Protein AF-A6N1A5-F1 (afdb_monomer)

Sequence (44 aa):
CSSLKAQQGCFCQYAK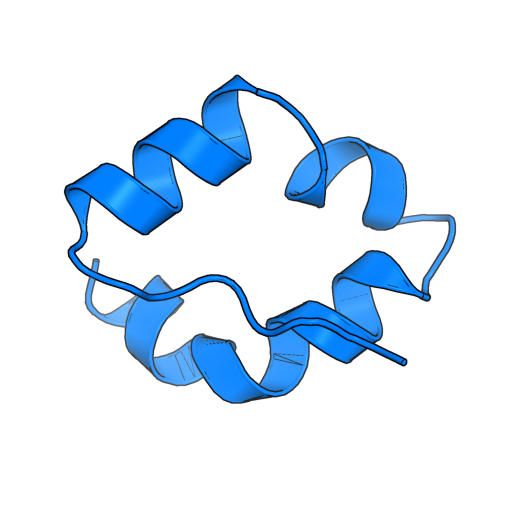DPTYASYINSTNARKMIAACGIPFPNCS

Organism: Oryza sativa subsp. indica (NCBI:txid39946)

InterPro domains:
  IPR016140 Bifunctional inhibitor/plant lipid transfer protein/seed storage helical domain [PF00234] (1-43)
  IPR033872 Non-specific lipid-transfer protein type 2 [PTHR33214] (1-43)
  IPR036312 Bifunctional inhibitor/plant lipid transfer protein/seed storage helical domain superfamily [G3DSA:1.10.110.10] (1-44)
  IPR036312 Bifunctional inhibitor/plant lipid transfer protein/seed storage helical domain superfamily [SSF47699] (1-43)

Radius of gyration: 9.59 Å; Cα contacts (8 Å, |Δi|>4): 35; chains: 1; bounding box: 25×20×22 Å

pLDDT: mean 88.73, std 5.91, range [61.28, 94.12]

Foldseek 3Di:
DVVCQVCLVCLLVLCVPPVNVCVCVDPVNVVVCVVVVRDRDPND

Mean predicted aligned error: 3.2 Å

Secondary structure (DSSP, 8-state):
-HHHHHTGGGHHHHHHSHHHHHHHTSHHHHHHHHHTTPPPP---

Structure (mmCIF, N/CA/C/O backbone):
data_AF-A6N1A5-F1
#
_entry.id   AF-A6N1A5-F1
#
loop_
_atom_site.group_PDB
_atom_site.id
_atom_site.type_symbol
_atom_site.label_atom_id
_atom_site.label_alt_id
_atom_site.label_comp_id
_atom_site.label_asym_id
_atom_site.label_entity_id
_atom_site.label_seq_id
_atom_site.pdbx_PDB_ins_code
_atom_site.Cartn_x
_atom_site.Cartn_y
_atom_site.Cartn_z
_atom_site.occupancy
_atom_site.B_iso_or_equiv
_atom_site.auth_seq_id
_atom_site.auth_comp_id
_atom_site.auth_asym_id
_atom_site.auth_atom_id
_atom_site.pdbx_PDB_model_num
ATOM 1 N N . CYS A 1 1 ? 12.260 -2.641 -2.268 1.00 89.56 1 CYS A N 1
ATOM 2 C CA . CYS A 1 1 ? 11.181 -3.054 -3.192 1.00 89.56 1 CYS A CA 1
ATOM 3 C C . CYS A 1 1 ? 10.862 -4.548 -3.132 1.00 89.56 1 CYS A C 1
ATOM 5 O O . CYS A 1 1 ? 9.684 -4.874 -3.110 1.00 89.56 1 CYS A O 1
ATOM 7 N N . SER A 1 2 ? 11.843 -5.459 -3.065 1.00 92.69 2 SER A N 1
ATOM 8 C CA . SER A 1 2 ? 11.593 -6.915 -3.051 1.00 92.69 2 SER A CA 1
ATOM 9 C C . SER A 1 2 ? 10.657 -7.379 -1.926 1.00 92.69 2 SER A C 1
ATOM 11 O O . SER A 1 2 ? 9.715 -8.115 -2.192 1.00 92.69 2 SER A O 1
ATOM 13 N N . SER A 1 3 ? 10.831 -6.867 -0.703 1.00 91.19 3 SER A N 1
ATOM 14 C CA . SER A 1 3 ? 9.944 -7.191 0.427 1.00 91.19 3 SER A CA 1
ATOM 15 C C . SER A 1 3 ? 8.507 -6.707 0.211 1.00 91.19 3 SER A C 1
ATOM 17 O O . SER A 1 3 ? 7.566 -7.425 0.516 1.00 91.19 3 SER A O 1
ATOM 19 N N . LEU A 1 4 ? 8.329 -5.518 -0.377 1.00 90.56 4 LEU A N 1
ATOM 20 C CA . LEU A 1 4 ? 7.002 -4.990 -0.707 1.00 90.56 4 LEU A CA 1
ATOM 21 C C . LEU A 1 4 ? 6.326 -5.813 -1.809 1.00 90.56 4 LEU A C 1
ATOM 23 O O . LEU A 1 4 ? 5.134 -6.073 -1.716 1.00 90.56 4 LEU A O 1
ATOM 27 N N . LYS A 1 5 ? 7.080 -6.264 -2.823 1.00 91.12 5 LYS A N 1
ATOM 28 C CA . LYS A 1 5 ? 6.559 -7.177 -3.857 1.00 91.12 5 LYS A CA 1
ATOM 29 C C . LYS A 1 5 ? 6.112 -8.506 -3.255 1.00 91.12 5 LYS A C 1
ATOM 31 O O . LYS A 1 5 ? 5.038 -8.985 -3.594 1.00 91.12 5 LYS A O 1
ATOM 36 N N . ALA A 1 6 ? 6.890 -9.067 -2.329 1.00 91.62 6 ALA A N 1
ATOM 37 C CA . ALA A 1 6 ? 6.516 -10.295 -1.626 1.00 91.62 6 ALA A CA 1
ATOM 38 C C . ALA A 1 6 ? 5.239 -10.130 -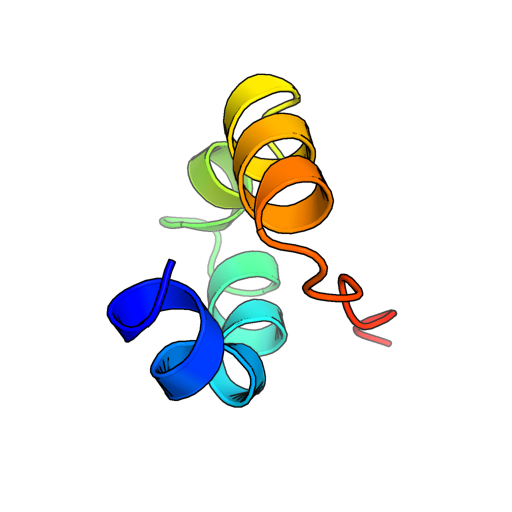0.780 1.00 91.62 6 ALA A C 1
ATOM 40 O O . ALA A 1 6 ? 4.481 -11.078 -0.615 1.00 91.62 6 ALA A O 1
ATOM 41 N N . GLN A 1 7 ? 4.978 -8.920 -0.278 1.00 89.69 7 GLN A N 1
ATOM 42 C CA . GLN A 1 7 ? 3.803 -8.598 0.538 1.00 89.69 7 GLN A CA 1
ATOM 43 C C . GLN A 1 7 ? 2.606 -8.078 -0.270 1.00 89.69 7 GLN A C 1
ATOM 45 O O . GLN A 1 7 ? 1.575 -7.769 0.323 1.00 89.69 7 GLN A O 1
ATOM 50 N N . GLN A 1 8 ? 2.700 -7.990 -1.601 1.00 89.00 8 GLN A N 1
ATOM 51 C CA . GLN A 1 8 ? 1.661 -7.388 -2.444 1.00 89.00 8 GLN A CA 1
ATOM 52 C C . GLN A 1 8 ? 0.274 -8.018 -2.223 1.00 89.00 8 GLN A C 1
ATOM 54 O O . 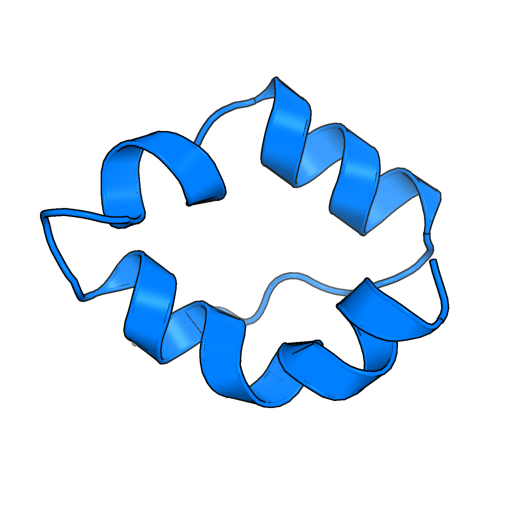GLN A 1 8 ? -0.726 -7.303 -2.195 1.00 89.00 8 GLN A O 1
ATOM 59 N N . GLY A 1 9 ? 0.205 -9.338 -2.012 1.00 87.69 9 GLY A N 1
ATOM 60 C CA . GLY A 1 9 ? -1.053 -10.040 -1.725 1.00 87.69 9 GLY A CA 1
ATOM 61 C C . GLY A 1 9 ? -1.697 -9.648 -0.388 1.00 87.69 9 GLY A C 1
ATOM 62 O O . GLY A 1 9 ? -2.915 -9.701 -0.252 1.00 87.69 9 GLY A O 1
ATOM 63 N N . CYS A 1 10 ? -0.903 -9.187 0.580 1.00 89.94 10 CYS A N 1
ATOM 64 C CA . CYS A 1 10 ? -1.374 -8.798 1.909 1.00 89.94 10 CYS A CA 1
ATOM 65 C C . CYS A 1 10 ? -1.865 -7.344 1.968 1.00 89.94 10 CYS A C 1
ATOM 67 O O . CYS A 1 10 ? -2.506 -6.958 2.945 1.00 89.94 10 CYS A O 1
ATOM 69 N N . PHE A 1 11 ? -1.602 -6.521 0.944 1.00 90.25 11 PHE A N 1
ATOM 70 C CA . PHE A 1 11 ? -1.938 -5.092 0.969 1.00 90.25 11 PHE A CA 1
ATOM 71 C C . PHE A 1 11 ? -3.428 -4.827 1.174 1.00 90.25 11 PHE A C 1
ATOM 73 O O . PHE A 1 11 ? -3.780 -3.895 1.891 1.00 90.25 11 PHE A O 1
ATOM 80 N N . CYS A 1 12 ? -4.305 -5.676 0.637 1.00 89.19 12 CYS A N 1
ATOM 81 C CA . CYS A 1 12 ? -5.734 -5.557 0.909 1.00 89.19 12 CYS A CA 1
ATOM 82 C C . CYS A 1 12 ? -6.105 -5.861 2.349 1.00 89.19 12 CYS A C 1
ATOM 84 O O . CYS A 1 12 ? -6.985 -5.211 2.905 1.00 89.19 12 CYS A O 1
ATOM 86 N N . GLN A 1 13 ? -5.427 -6.819 2.966 1.00 90.81 13 GLN A N 1
ATOM 87 C CA . GLN A 1 13 ? -5.662 -7.146 4.360 1.00 90.81 13 GLN A CA 1
ATOM 88 C C . GLN A 1 13 ? -5.218 -5.988 5.257 1.00 90.81 13 GLN A C 1
ATOM 90 O O . GLN A 1 13 ? -5.975 -5.559 6.119 1.00 90.81 13 GLN A O 1
ATOM 95 N N . TYR A 1 14 ? -4.059 -5.394 4.970 1.00 91.50 14 TYR A N 1
ATOM 96 C CA . TYR A 1 14 ? -3.578 -4.200 5.666 1.00 91.50 14 TYR A CA 1
ATOM 97 C C . TYR A 1 14 ? -4.453 -2.964 5.422 1.00 91.50 14 TYR A C 1
ATOM 99 O O . TYR A 1 14 ? -4.591 -2.136 6.313 1.00 91.50 14 TYR A O 1
ATOM 107 N N . ALA A 1 15 ? -5.061 -2.830 4.240 1.00 88.62 15 ALA A N 1
ATOM 108 C CA . ALA A 1 15 ? -5.996 -1.744 3.951 1.00 88.62 15 ALA A CA 1
ATOM 109 C C . ALA A 1 15 ? -7.345 -1.906 4.674 1.00 88.62 15 ALA A C 1
ATOM 111 O O . ALA A 1 15 ? -7.999 -0.902 4.950 1.00 88.62 15 ALA A O 1
ATOM 112 N N . LYS A 1 16 ? -7.755 -3.148 4.973 1.00 88.50 16 LYS A N 1
ATOM 113 C CA . LYS A 1 16 ? -8.982 -3.476 5.722 1.00 88.50 16 LYS A CA 1
ATOM 114 C C . LYS A 1 16 ? -8.775 -3.467 7.237 1.00 88.50 16 LYS A C 1
ATOM 116 O O . LYS A 1 16 ? -9.729 -3.239 7.972 1.00 88.50 16 LYS A O 1
ATOM 121 N N . ASP A 1 17 ? -7.553 -3.712 7.701 1.00 92.06 17 ASP A N 1
ATOM 122 C CA . ASP A 1 17 ? -7.212 -3.650 9.118 1.00 92.06 17 ASP A CA 1
ATOM 123 C C . ASP A 1 17 ? -7.094 -2.183 9.569 1.00 92.06 17 ASP A C 1
ATOM 125 O O . ASP A 1 17 ? -6.188 -1.484 9.111 1.00 92.06 17 ASP A O 1
ATOM 129 N N . PRO A 1 18 ? -7.953 -1.688 10.477 1.00 89.75 18 PRO A N 1
ATOM 130 C CA . PRO A 1 18 ? -7.923 -0.292 10.919 1.00 89.75 18 PRO A CA 1
ATOM 131 C C . PRO A 1 18 ? -6.587 0.121 11.559 1.00 89.75 18 PRO A C 1
ATOM 133 O O . PRO A 1 18 ? -6.239 1.303 11.533 1.00 89.75 18 PRO A O 1
ATOM 136 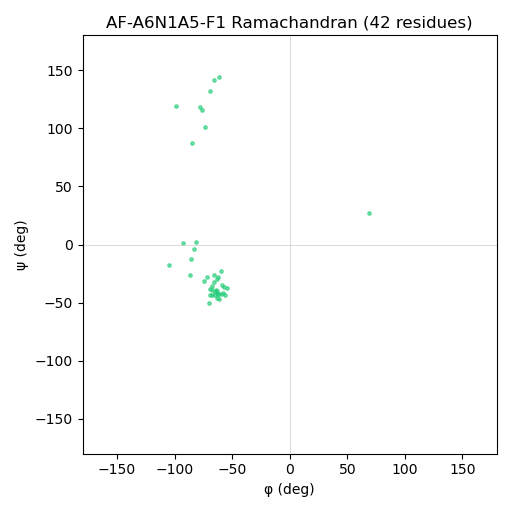N N . THR A 1 19 ? -5.809 -0.834 12.071 1.00 91.44 19 THR A N 1
ATOM 137 C CA . THR A 1 19 ? -4.474 -0.611 12.647 1.00 91.44 19 THR A CA 1
ATOM 138 C C . THR A 1 19 ? -3.453 -0.222 11.578 1.00 91.44 19 THR A C 1
ATOM 140 O O . THR A 1 19 ? -2.603 0.639 11.808 1.00 91.44 19 THR A O 1
ATOM 143 N N . TYR A 1 20 ? -3.541 -0.836 10.394 1.00 90.19 20 TYR A N 1
ATOM 144 C CA . TYR A 1 20 ? -2.582 -0.655 9.298 1.00 90.19 20 TYR A CA 1
ATOM 145 C C . TYR A 1 20 ? -3.119 0.215 8.160 1.00 90.19 20 TYR A C 1
ATOM 147 O O . TYR A 1 20 ? -2.332 0.753 7.374 1.00 90.19 20 TYR A O 1
ATOM 155 N N . ALA A 1 21 ? -4.436 0.405 8.087 1.00 90.0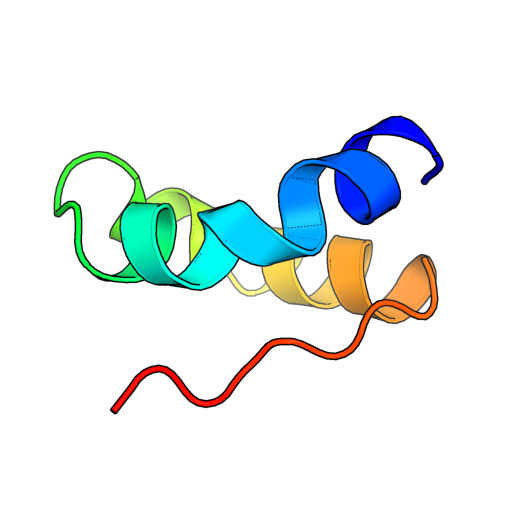6 21 ALA A N 1
ATOM 156 C CA . ALA A 1 21 ? -5.104 1.134 7.021 1.00 90.06 21 ALA A CA 1
ATOM 157 C C . ALA A 1 21 ? -4.577 2.565 6.905 1.00 90.06 21 ALA A C 1
ATOM 159 O O . ALA A 1 21 ? -4.330 3.039 5.799 1.00 90.06 21 ALA A O 1
ATOM 160 N N . SER A 1 22 ? -4.349 3.246 8.029 1.00 90.44 22 SER A N 1
ATOM 161 C CA . SER A 1 22 ? -3.798 4.607 8.046 1.00 90.44 22 SER A CA 1
ATOM 162 C C . SER A 1 22 ? -2.384 4.668 7.455 1.00 90.44 22 SER A C 1
ATOM 164 O O . SER A 1 22 ? -2.070 5.577 6.684 1.00 90.44 22 SER A O 1
ATOM 166 N N . TYR A 1 23 ? -1.550 3.669 7.752 1.00 89.88 23 TYR A N 1
ATOM 167 C CA . TYR A 1 23 ? -0.183 3.580 7.253 1.00 89.88 23 TYR A CA 1
ATOM 168 C C . TYR A 1 23 ? -0.156 3.272 5.755 1.00 89.88 23 TYR A C 1
ATOM 170 O O . TYR A 1 23 ? 0.485 3.994 4.987 1.00 89.88 23 TYR A O 1
ATOM 178 N N . ILE A 1 24 ? -0.898 2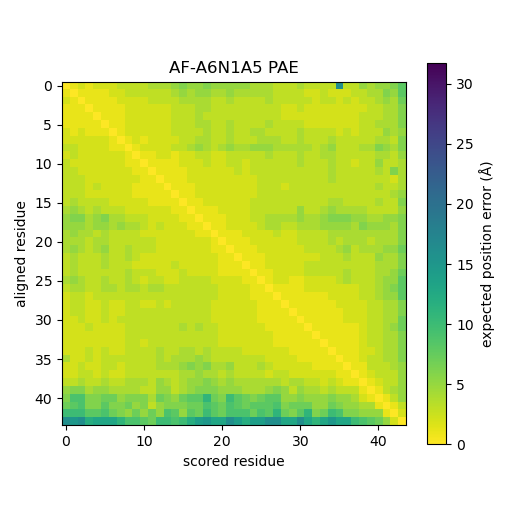.250 5.317 1.00 89.25 24 ILE A N 1
ATOM 179 C CA . ILE A 1 24 ? -0.861 1.788 3.926 1.00 89.25 24 ILE A CA 1
ATOM 180 C C . ILE A 1 24 ? -1.600 2.729 2.967 1.00 89.25 24 ILE A C 1
ATOM 182 O O . ILE A 1 24 ? -1.181 2.898 1.821 1.00 89.25 24 ILE A O 1
ATOM 186 N N . ASN A 1 25 ? -2.649 3.406 3.449 1.00 87.38 25 ASN A N 1
ATOM 187 C CA . ASN A 1 25 ? -3.367 4.425 2.685 1.00 87.38 25 ASN A CA 1
ATOM 188 C C . ASN A 1 25 ? -2.686 5.800 2.746 1.00 87.38 25 ASN A C 1
ATOM 190 O O . ASN A 1 25 ? -3.128 6.726 2.056 1.00 87.38 25 ASN A O 1
ATOM 194 N N . SER A 1 26 ? -1.604 5.962 3.513 1.00 91.56 26 SER A N 1
ATOM 195 C CA . SER A 1 26 ? -0.847 7.211 3.515 1.00 91.56 26 SER A CA 1
ATOM 196 C C . SER A 1 26 ? -0.271 7.504 2.125 1.00 91.56 26 SER A C 1
ATOM 198 O O . SER A 1 26 ? 0.161 6.612 1.388 1.00 91.56 26 SER A O 1
ATOM 200 N N . THR A 1 27 ? -0.237 8.782 1.751 1.00 92.31 27 THR A N 1
ATOM 201 C CA . THR A 1 27 ? 0.305 9.219 0.455 1.00 92.31 27 THR A CA 1
ATOM 202 C C . THR A 1 27 ? 1.752 8.767 0.264 1.00 92.31 27 THR A C 1
ATOM 204 O O . THR A 1 27 ? 2.141 8.387 -0.839 1.00 92.31 27 THR A O 1
ATOM 207 N N . ASN A 1 28 ? 2.546 8.766 1.336 1.00 92.81 28 ASN A N 1
ATOM 208 C CA . ASN A 1 28 ? 3.946 8.354 1.287 1.00 92.81 28 ASN A CA 1
ATOM 209 C C . ASN A 1 28 ? 4.091 6.848 1.042 1.00 92.81 28 ASN A C 1
ATOM 211 O O . ASN A 1 28 ? 4.881 6.460 0.182 1.00 92.81 28 ASN A O 1
ATOM 215 N N . ALA A 1 29 ? 3.295 6.010 1.717 1.00 91.06 29 ALA A N 1
ATOM 216 C CA . ALA A 1 29 ? 3.295 4.570 1.468 1.00 91.06 29 ALA A CA 1
ATOM 217 C C . ALA A 1 29 ? 2.882 4.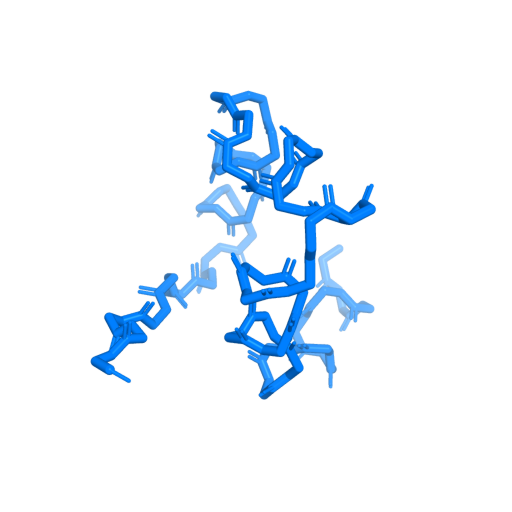262 0.024 1.00 91.06 29 ALA A C 1
ATOM 219 O O . ALA A 1 29 ? 3.597 3.550 -0.680 1.00 91.06 29 ALA A O 1
ATOM 220 N N . ARG A 1 30 ? 1.802 4.882 -0.469 1.00 90.19 30 ARG A N 1
ATOM 221 C CA . ARG A 1 30 ? 1.356 4.700 -1.860 1.00 90.19 30 ARG A CA 1
ATOM 222 C C . ARG A 1 30 ? 2.414 5.124 -2.879 1.00 90.19 30 ARG A C 1
ATOM 224 O O . ARG A 1 30 ? 2.658 4.389 -3.832 1.00 90.19 30 ARG A O 1
ATOM 231 N N . LYS A 1 31 ? 3.091 6.257 -2.659 1.00 92.62 31 LYS A N 1
ATOM 232 C CA . LYS A 1 31 ? 4.209 6.700 -3.510 1.00 92.62 31 LYS A CA 1
ATOM 233 C C . LYS A 1 31 ? 5.373 5.713 -3.489 1.00 92.62 31 LYS A C 1
ATOM 235 O O . LYS A 1 31 ? 5.914 5.416 -4.547 1.00 92.62 31 LYS A O 1
ATOM 240 N N . MET A 1 32 ? 5.743 5.183 -2.323 1.00 91.88 32 MET A N 1
ATOM 241 C CA . MET A 1 32 ? 6.829 4.205 -2.210 1.00 91.88 32 MET A CA 1
ATOM 242 C C . MET A 1 32 ? 6.492 2.894 -2.941 1.00 91.88 32 MET A C 1
ATOM 244 O O . MET A 1 32 ? 7.326 2.352 -3.666 1.00 91.88 32 MET A O 1
ATOM 248 N N . ILE A 1 33 ? 5.259 2.408 -2.789 1.00 91.44 33 ILE A N 1
ATOM 249 C CA . ILE A 1 33 ? 4.763 1.199 -3.458 1.00 91.44 33 ILE A CA 1
ATOM 250 C C . ILE A 1 33 ? 4.756 1.400 -4.984 1.00 91.44 33 ILE A C 1
ATOM 252 O O . ILE A 1 33 ? 5.285 0.560 -5.717 1.00 91.44 33 ILE A O 1
ATOM 256 N N . ALA A 1 34 ? 4.259 2.549 -5.456 1.00 91.56 34 ALA A N 1
ATOM 257 C CA . ALA A 1 34 ? 4.255 2.909 -6.874 1.00 91.56 34 ALA A CA 1
ATOM 258 C C . ALA A 1 34 ? 5.673 3.078 -7.446 1.00 91.56 34 ALA A C 1
ATOM 260 O O . ALA A 1 34 ? 5.954 2.583 -8.535 1.00 91.56 34 ALA A O 1
ATOM 261 N N . ALA A 1 35 ? 6.593 3.697 -6.698 1.00 94.12 35 ALA A N 1
ATOM 262 C CA . ALA A 1 35 ? 7.999 3.832 -7.088 1.00 94.12 35 ALA A CA 1
ATOM 263 C C . ALA A 1 35 ? 8.700 2.469 -7.232 1.00 94.12 35 ALA A C 1
ATOM 265 O O . ALA A 1 35 ? 9.615 2.317 -8.036 1.00 94.12 35 ALA A O 1
ATOM 266 N N . CYS A 1 36 ? 8.241 1.455 -6.495 1.00 92.50 36 CYS A N 1
ATOM 267 C CA . CYS A 1 36 ? 8.686 0.070 -6.642 1.00 92.50 36 CYS A CA 1
ATOM 268 C C . CYS A 1 36 ? 7.998 -0.697 -7.793 1.00 92.50 36 CYS A C 1
ATOM 270 O O . CYS A 1 36 ? 8.268 -1.893 -7.964 1.00 92.50 36 CYS A O 1
ATOM 272 N N . GLY A 1 37 ? 7.117 -0.048 -8.563 1.00 91.50 37 GLY A N 1
ATOM 273 C CA . GLY A 1 37 ? 6.369 -0.648 -9.672 1.00 91.50 37 GLY A CA 1
ATOM 274 C C . GLY A 1 37 ? 5.328 -1.671 -9.220 1.00 91.50 37 GLY A C 1
ATOM 275 O O . GLY A 1 37 ? 5.049 -2.621 -9.949 1.00 91.50 37 GLY A O 1
ATOM 276 N N . ILE A 1 38 ? 4.815 -1.538 -7.996 1.00 91.50 38 ILE A N 1
ATOM 277 C CA . ILE A 1 38 ? 3.821 -2.455 -7.443 1.00 91.50 38 ILE A CA 1
ATOM 278 C C . ILE A 1 38 ? 2.443 -1.808 -7.610 1.00 91.50 38 ILE A C 1
ATOM 280 O O . ILE A 1 38 ? 2.216 -0.728 -7.061 1.00 91.50 38 ILE A O 1
ATOM 284 N N . PRO A 1 39 ? 1.515 -2.428 -8.354 1.00 85.62 39 PRO A N 1
ATOM 285 C CA . PRO A 1 39 ? 0.158 -1.917 -8.443 1.00 85.62 39 PRO A CA 1
ATOM 286 C C . PRO A 1 39 ? -0.543 -2.102 -7.095 1.00 85.62 39 PRO A C 1
ATOM 288 O O . PRO A 1 39 ? -0.498 -3.183 -6.504 1.00 85.62 39 PRO A O 1
ATOM 291 N N . PHE A 1 40 ? -1.195 -1.046 -6.605 1.00 82.25 40 PHE A N 1
ATOM 292 C CA . PHE A 1 40 ? -2.029 -1.150 -5.413 1.00 82.25 40 PHE A CA 1
ATOM 293 C C . PHE A 1 40 ? -3.366 -1.795 -5.810 1.00 82.25 40 PHE A C 1
ATOM 295 O O . PHE A 1 40 ? -4.057 -1.240 -6.668 1.00 82.25 40 PHE A O 1
ATOM 302 N N . PRO A 1 41 ? -3.728 -2.967 -5.261 1.00 77.19 41 PRO A N 1
ATOM 303 C CA . PRO A 1 41 ? -4.969 -3.637 -5.630 1.00 77.19 41 PRO A CA 1
ATOM 304 C C . PRO A 1 41 ? -6.190 -2.815 -5.189 1.00 77.19 41 PRO A C 1
ATOM 306 O O . PRO A 1 41 ? -6.196 -2.230 -4.107 1.00 77.19 41 PRO A O 1
ATOM 309 N N . ASN A 1 42 ? -7.239 -2.785 -6.018 1.00 76.19 42 ASN A N 1
ATOM 310 C CA . ASN A 1 42 ? -8.553 -2.307 -5.586 1.00 76.19 42 ASN A CA 1
ATOM 311 C C . ASN A 1 42 ? -9.161 -3.373 -4.680 1.00 76.19 42 ASN A C 1
ATOM 313 O O . ASN A 1 42 ? -9.637 -4.409 -5.137 1.00 76.19 42 ASN A O 1
ATOM 317 N N . CYS A 1 43 ? -9.086 -3.127 -3.382 1.00 74.25 43 CYS A N 1
ATOM 318 C CA . CYS A 1 43 ? -9.590 -4.025 -2.362 1.00 74.25 43 CYS A CA 1
ATOM 319 C C . CYS A 1 43 ? -11.083 -3.748 -2.173 1.00 74.25 43 CYS A C 1
ATOM 321 O O . CYS A 1 43 ? -11.449 -2.904 -1.359 1.00 74.25 43 CYS A O 1
ATOM 323 N N . SER A 1 44 ? -11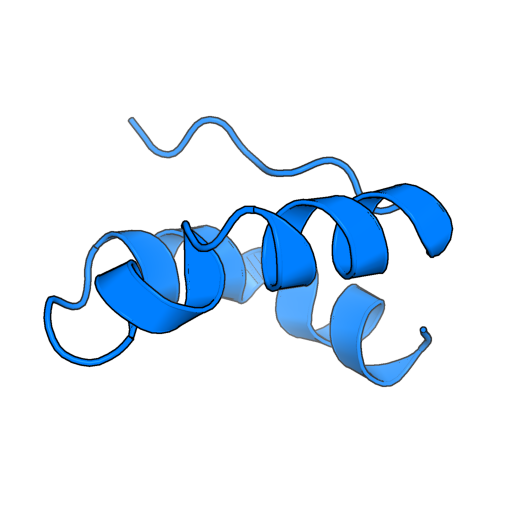.915 -4.410 -2.982 1.00 61.28 44 SER A N 1
ATOM 324 C CA . SER A 1 44 ? -13.377 -4.440 -2.825 1.00 61.28 44 SER A CA 1
ATOM 325 C C . SER A 1 44 ? -13.807 -5.071 -1.503 1.00 61.28 44 SER A C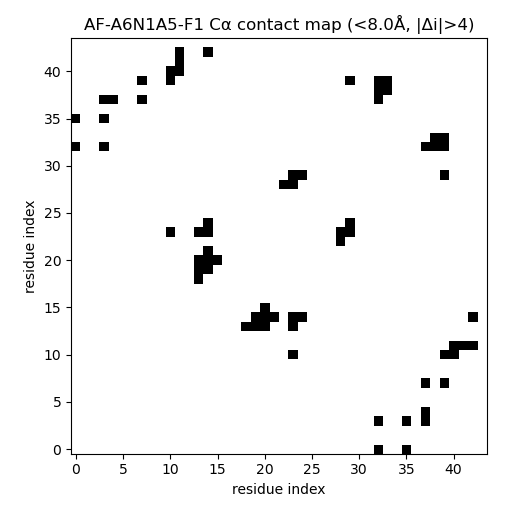 1
ATOM 327 O O . SER A 1 44 ? -13.096 -5.991 -1.013 1.00 61.28 44 SER A O 1
#

Solvent-accessible surface area (backbone atoms only — not comparable to full-atom values): 2686 Å² total; per-residue (Å²): 95,70,70,58,62,75,41,54,84,48,50,48,56,36,54,67,33,80,88,38,18,65,57,57,68,27,71,65,44,45,50,54,40,47,73,58,71,44,82,81,78,86,69,125